Protein AF-A0A9P4VQJ8-F1 (afdb_monomer)

Secondary structure (DSSP, 8-state):
--STTS--HHHHHHHHHHHHHHHHHHHHHHHHHHHHHTT-GGGHHHHHHHHHHHHHHHHHHHHHHHHHHHHHHHHHHHHHHHHSGGGS-HHHHHHHHHHHHHHHHGGGGHHHHHHHHHHHHTTTTSS-HHHHHHHHHHHHHHHIIIIIHHHHHHHHHHHHTT-

Solvent-accessible surface area (backbone atoms only — not comparable to full-atom values): 8397 Å² total; per-residue (Å²): 137,73,90,87,77,80,75,61,68,66,60,50,48,58,48,41,32,35,52,45,36,50,52,50,47,51,48,52,50,50,50,56,52,60,58,50,56,44,61,34,80,96,39,35,73,64,27,16,70,44,42,18,64,51,45,47,59,48,46,73,67,44,51,60,59,50,55,49,49,54,52,50,28,34,50,38,18,48,45,49,45,66,69,44,67,89,79,50,48,73,66,27,26,51,24,22,47,50,12,28,53,26,44,56,46,49,63,71,47,45,83,74,40,52,65,39,52,49,35,22,41,67,36,70,66,67,70,40,27,42,58,40,48,52,53,43,51,53,52,51,53,48,44,42,62,73,9,42,45,54,12,34,53,24,25,48,53,20,49,62,62,74,112

Organism: NCBI:txid1346257

Mean predicted aligned error: 4.31 Å

Structure (mmCIF, N/CA/C/O backbone):
data_AF-A0A9P4VQJ8-F1
#
_entry.id   AF-A0A9P4VQJ8-F1
#
loop_
_atom_site.group_PDB
_atom_site.id
_atom_site.type_symbol
_atom_site.label_atom_id
_atom_site.label_alt_id
_atom_site.label_comp_id
_atom_site.label_asym_id
_atom_site.label_entity_id
_atom_site.label_seq_id
_atom_site.pdbx_PDB_ins_code
_atom_site.Cartn_x
_atom_site.Cartn_y
_atom_site.Cartn_z
_atom_site.occupancy
_atom_site.B_iso_or_equiv
_atom_site.auth_seq_id
_atom_site.auth_comp_id
_atom_site.auth_asym_id
_atom_site.auth_atom_id
_atom_site.pdbx_PDB_model_num
ATOM 1 N N . MET A 1 1 ? 40.205 6.381 -5.899 1.00 41.28 1 MET A N 1
ATOM 2 C CA . MET A 1 1 ? 39.457 5.147 -6.230 1.00 41.28 1 MET A CA 1
ATOM 3 C C . MET A 1 1 ? 38.005 5.414 -5.867 1.00 41.28 1 MET A C 1
ATOM 5 O O . MET A 1 1 ? 37.688 5.513 -4.694 1.00 41.28 1 MET A O 1
ATOM 9 N N . ALA A 1 2 ? 37.208 5.785 -6.870 1.00 46.06 2 ALA A N 1
ATOM 10 C CA . ALA A 1 2 ? 35.983 6.567 -6.705 1.00 46.06 2 ALA A CA 1
ATOM 11 C C . ALA A 1 2 ? 34.771 5.716 -6.298 1.00 46.06 2 ALA A C 1
ATOM 13 O O . ALA A 1 2 ? 34.643 4.573 -6.733 1.00 46.06 2 ALA A O 1
ATOM 14 N N . LEU A 1 3 ? 33.851 6.334 -5.554 1.00 50.56 3 LEU A N 1
ATOM 15 C CA . LEU A 1 3 ? 32.533 5.853 -5.105 1.00 50.56 3 LEU A CA 1
ATOM 16 C C . LEU A 1 3 ? 31.582 5.418 -6.254 1.00 50.56 3 LEU A C 1
ATOM 18 O O . LEU A 1 3 ? 30.431 5.076 -6.023 1.00 50.56 3 LEU A O 1
ATOM 22 N N . ASN A 1 4 ? 32.066 5.373 -7.496 1.00 50.53 4 ASN A N 1
ATOM 23 C CA . ASN A 1 4 ? 31.309 5.084 -8.717 1.00 50.53 4 ASN A CA 1
ATOM 24 C C . ASN A 1 4 ? 31.170 3.573 -8.998 1.00 50.53 4 ASN A C 1
ATOM 26 O O . ASN A 1 4 ? 30.938 3.179 -10.137 1.00 50.53 4 ASN A O 1
ATOM 30 N N . ARG A 1 5 ? 31.385 2.709 -7.997 1.00 58.22 5 ARG A N 1
ATOM 31 C CA . ARG A 1 5 ? 31.377 1.241 -8.158 1.00 58.22 5 ARG A CA 1
ATOM 32 C C . ARG A 1 5 ? 30.472 0.490 -7.183 1.00 58.22 5 ARG A C 1
ATOM 34 O O . ARG A 1 5 ? 30.607 -0.721 -7.074 1.00 58.22 5 ARG A O 1
ATOM 41 N N . ILE A 1 6 ? 29.579 1.173 -6.466 1.00 62.09 6 ILE A N 1
ATOM 42 C CA . ILE A 1 6 ? 28.777 0.496 -5.435 1.00 62.09 6 ILE A CA 1
ATOM 43 C C . ILE A 1 6 ? 27.356 0.166 -5.924 1.00 62.09 6 ILE A C 1
ATOM 45 O O . ILE A 1 6 ? 26.876 -0.913 -5.603 1.00 62.09 6 ILE A O 1
ATOM 49 N N . ILE A 1 7 ? 26.703 1.004 -6.745 1.00 71.50 7 ILE A N 1
ATOM 50 C CA . ILE A 1 7 ? 25.368 0.717 -7.313 1.00 71.50 7 ILE A CA 1
ATOM 51 C C . ILE A 1 7 ? 25.238 1.382 -8.695 1.00 71.50 7 ILE A C 1
ATOM 53 O O . ILE A 1 7 ? 25.470 2.584 -8.812 1.00 71.50 7 ILE A O 1
ATOM 57 N N . ASP A 1 8 ? 24.864 0.624 -9.731 1.00 85.50 8 ASP A N 1
ATOM 58 C CA . ASP A 1 8 ? 24.485 1.185 -11.036 1.00 85.50 8 ASP A CA 1
ATOM 59 C C . ASP A 1 8 ? 23.154 1.954 -10.888 1.00 85.50 8 ASP A C 1
ATOM 61 O O . ASP A 1 8 ? 22.140 1.349 -10.516 1.00 85.50 8 ASP A O 1
ATOM 65 N N . PRO A 1 9 ? 23.119 3.276 -11.153 1.00 87.12 9 PRO A N 1
ATOM 66 C CA . PRO A 1 9 ? 21.910 4.080 -10.990 1.00 87.12 9 PRO A CA 1
ATOM 67 C C . PRO A 1 9 ? 20.739 3.580 -11.844 1.00 87.12 9 PRO A C 1
ATOM 69 O O . PRO A 1 9 ? 19.588 3.720 -11.429 1.00 87.12 9 PRO A O 1
ATOM 72 N N . TRP A 1 10 ? 20.999 2.950 -12.993 1.00 88.19 10 TRP A N 1
ATOM 73 C CA . TRP A 1 10 ? 19.946 2.387 -13.838 1.00 88.19 10 TRP A CA 1
ATOM 74 C C . TRP A 1 10 ? 19.361 1.112 -13.249 1.00 88.19 10 TRP A C 1
ATOM 76 O O . TRP A 1 10 ? 18.143 0.941 -13.253 1.00 88.19 10 TRP A O 1
ATOM 86 N N . GLN A 1 11 ? 20.200 0.241 -12.686 1.00 89.12 11 GLN A N 1
ATOM 87 C CA . GLN A 1 11 ? 19.723 -0.919 -11.933 1.00 89.12 11 GLN A CA 1
ATOM 88 C C . GLN A 1 11 ? 18.888 -0.482 -10.732 1.00 89.12 11 GLN A C 1
ATOM 90 O O . GLN A 1 11 ? 17.807 -1.030 -10.517 1.00 89.12 11 GLN A O 1
ATOM 95 N N . LEU A 1 12 ? 19.339 0.541 -9.996 1.00 91.38 12 LEU A N 1
ATOM 96 C CA . LEU A 1 12 ? 18.592 1.076 -8.862 1.00 91.38 12 LEU A CA 1
ATOM 97 C C . LEU A 1 12 ? 17.234 1.628 -9.299 1.00 91.38 12 LEU A C 1
ATOM 99 O O . LEU A 1 12 ? 16.217 1.282 -8.697 1.00 91.38 12 LEU A O 1
ATOM 103 N N . LEU A 1 13 ? 17.196 2.433 -10.364 1.00 93.38 13 LEU A N 1
ATOM 104 C CA . LEU A 1 13 ? 15.952 2.950 -10.930 1.00 93.38 13 LEU A CA 1
ATOM 105 C C . LEU A 1 13 ? 14.991 1.806 -11.274 1.00 93.38 13 LEU A C 1
ATOM 107 O O . LEU A 1 13 ? 13.829 1.856 -10.876 1.00 93.38 13 LEU A O 1
ATOM 111 N N . ARG A 1 14 ? 15.476 0.758 -11.948 1.00 93.56 14 ARG A N 1
ATOM 112 C CA . ARG A 1 14 ? 14.682 -0.405 -12.382 1.00 93.56 14 ARG A CA 1
ATOM 113 C C . ARG A 1 14 ? 14.063 -1.172 -11.219 1.00 93.56 14 ARG A C 1
ATOM 115 O O . ARG A 1 14 ? 12.871 -1.452 -11.232 1.00 93.56 14 ARG A O 1
ATOM 122 N N . ILE A 1 15 ? 14.824 -1.466 -10.169 1.00 95.50 15 ILE A N 1
ATOM 123 C CA . ILE A 1 15 ? 14.287 -2.242 -9.038 1.00 95.50 15 ILE A CA 1
ATOM 124 C C . ILE A 1 15 ? 13.453 -1.401 -8.062 1.00 95.50 15 ILE A C 1
ATOM 126 O O . ILE A 1 15 ? 12.677 -1.957 -7.286 1.00 95.50 15 ILE A O 1
ATOM 130 N N . SER A 1 16 ? 13.585 -0.070 -8.076 1.00 96.81 16 SER A N 1
ATOM 131 C CA . SER A 1 16 ? 12.962 0.796 -7.066 1.00 96.81 16 SER A CA 1
ATOM 132 C C . SER A 1 16 ? 11.430 0.684 -6.977 1.00 96.81 16 SER A C 1
ATOM 134 O O . SER A 1 16 ? 10.933 0.586 -5.854 1.00 96.81 16 SER A O 1
ATOM 136 N N . PRO A 1 17 ? 10.650 0.636 -8.080 1.00 98.00 17 PRO A N 1
ATOM 137 C CA . PRO A 1 17 ? 9.201 0.418 -7.995 1.00 98.00 17 PRO A CA 1
ATOM 138 C C . PRO A 1 17 ? 8.829 -0.913 -7.327 1.00 98.00 17 PRO A C 1
ATOM 140 O O . PRO A 1 17 ? 7.882 -0.983 -6.541 1.00 98.00 17 PRO A O 1
ATOM 143 N N . LEU A 1 18 ? 9.606 -1.973 -7.577 1.00 98.50 18 LEU A N 1
ATOM 144 C CA . LEU A 1 18 ? 9.407 -3.262 -6.918 1.00 98.50 18 LEU A CA 1
ATOM 145 C C . LEU A 1 18 ? 9.719 -3.173 -5.417 1.00 98.50 18 LEU A C 1
ATOM 147 O O . LEU A 1 18 ? 8.934 -3.661 -4.606 1.00 98.50 18 LEU A O 1
ATOM 151 N N . LEU A 1 19 ? 10.816 -2.518 -5.028 1.00 98.25 19 LEU A N 1
ATOM 152 C CA . LEU A 1 19 ? 11.174 -2.338 -3.615 1.00 98.25 19 LEU A CA 1
ATOM 153 C C . LEU A 1 19 ? 10.115 -1.529 -2.857 1.00 98.25 19 LEU A C 1
ATOM 155 O O . LEU A 1 19 ? 9.665 -1.950 -1.791 1.00 98.25 19 LEU A O 1
ATOM 159 N N . LEU A 1 20 ? 9.681 -0.401 -3.423 1.00 98.38 20 LEU A N 1
ATOM 160 C CA . LEU A 1 20 ? 8.670 0.458 -2.807 1.00 98.38 20 LEU A CA 1
ATOM 161 C C . LEU A 1 20 ? 7.313 -0.244 -2.722 1.00 98.38 20 LEU A C 1
ATOM 163 O O . LEU A 1 20 ? 6.711 -0.245 -1.654 1.00 98.38 20 LEU A O 1
ATOM 167 N N . SER A 1 21 ? 6.855 -0.907 -3.789 1.00 98.44 21 SER A N 1
ATOM 168 C CA . SER A 1 21 ? 5.594 -1.663 -3.740 1.00 98.44 21 SER A CA 1
ATOM 169 C C . SER A 1 21 ? 5.654 -2.858 -2.784 1.00 98.44 21 SER A C 1
ATOM 171 O O . SER A 1 21 ? 4.666 -3.135 -2.108 1.00 98.44 21 SER A O 1
ATOM 173 N N . THR A 1 22 ? 6.809 -3.522 -2.655 1.00 98.62 22 THR A N 1
ATOM 174 C CA . THR A 1 22 ? 7.026 -4.583 -1.656 1.00 98.62 22 THR A CA 1
ATOM 175 C C . THR A 1 22 ? 6.911 -4.024 -0.239 1.00 98.62 22 THR A C 1
ATOM 177 O O . THR A 1 22 ? 6.246 -4.621 0.609 1.00 98.62 22 THR A O 1
ATOM 180 N N . ALA A 1 23 ? 7.508 -2.858 0.025 1.00 97.88 23 ALA A N 1
ATOM 181 C CA . ALA A 1 23 ? 7.364 -2.176 1.307 1.00 97.88 23 ALA A CA 1
ATOM 182 C C . ALA A 1 23 ? 5.900 -1.786 1.574 1.00 97.88 23 ALA A C 1
ATOM 184 O O . ALA A 1 23 ? 5.384 -2.071 2.654 1.00 97.88 23 ALA A O 1
ATOM 185 N N . SER A 1 24 ? 5.204 -1.220 0.582 1.00 97.06 24 SER A N 1
ATOM 186 C CA . SER A 1 24 ? 3.794 -0.826 0.687 1.00 97.06 24 SER A CA 1
ATOM 187 C C . SER A 1 24 ? 2.862 -2.004 0.967 1.00 97.06 24 SER A C 1
ATOM 189 O O . SER A 1 24 ? 2.043 -1.915 1.878 1.00 97.06 24 SER A O 1
ATOM 191 N N . ILE A 1 25 ? 2.981 -3.120 0.236 1.00 97.25 25 ILE A N 1
ATOM 192 C CA . ILE A 1 25 ? 2.108 -4.285 0.450 1.00 97.25 25 ILE A CA 1
ATOM 193 C C . ILE A 1 25 ? 2.417 -4.992 1.775 1.00 97.25 25 ILE A C 1
ATOM 195 O O . ILE A 1 25 ? 1.498 -5.432 2.466 1.00 97.25 25 ILE A O 1
ATOM 199 N N . THR A 1 26 ? 3.690 -5.039 2.180 1.00 98.25 26 THR A N 1
ATOM 200 C CA . THR A 1 26 ? 4.085 -5.559 3.498 1.00 98.25 26 THR A CA 1
ATOM 201 C C . THR A 1 26 ? 3.482 -4.703 4.606 1.00 98.25 26 THR A C 1
ATOM 203 O O . THR A 1 26 ? 2.874 -5.233 5.535 1.00 98.25 26 THR A O 1
ATOM 206 N N . TYR A 1 27 ? 3.583 -3.377 4.482 1.00 96.88 27 TYR A N 1
ATOM 207 C CA . TYR A 1 27 ? 2.981 -2.442 5.426 1.00 96.88 27 TYR A CA 1
ATOM 208 C C . TYR A 1 27 ? 1.457 -2.596 5.485 1.00 96.88 27 TYR A C 1
ATOM 210 O O . TYR A 1 27 ? 0.911 -2.727 6.576 1.00 96.88 27 TYR A O 1
ATOM 218 N N . ALA A 1 28 ? 0.777 -2.710 4.339 1.00 97.12 28 ALA A N 1
ATOM 219 C CA . ALA A 1 28 ? -0.666 -2.949 4.287 1.00 97.12 28 ALA A CA 1
ATOM 220 C C . ALA A 1 28 ? -1.071 -4.274 4.963 1.00 97.12 28 ALA A C 1
ATOM 222 O O . ALA A 1 28 ? -2.114 -4.346 5.624 1.00 97.12 28 ALA A O 1
ATOM 223 N N . GLY A 1 29 ? -0.243 -5.316 4.838 1.00 98.12 29 GLY A N 1
ATOM 224 C CA . GLY A 1 29 ? -0.401 -6.579 5.560 1.00 98.12 29 GLY A CA 1
ATOM 225 C C . GLY A 1 29 ? -0.258 -6.406 7.074 1.00 98.12 29 GLY A C 1
ATOM 226 O O . GLY A 1 29 ? -1.112 -6.875 7.829 1.00 98.12 29 GLY A O 1
ATOM 227 N N . CYS A 1 30 ? 0.766 -5.672 7.515 1.00 97.81 30 CYS A N 1
ATOM 228 C CA . CYS A 1 30 ? 0.964 -5.314 8.919 1.00 97.81 30 CYS A CA 1
ATOM 229 C C . CYS A 1 30 ? -0.217 -4.510 9.474 1.00 97.81 30 CYS A C 1
ATOM 231 O O . CYS A 1 30 ? -0.740 -4.865 10.525 1.00 97.81 30 CYS A O 1
ATOM 233 N N . GLU A 1 31 ? -0.692 -3.484 8.766 1.00 96.12 31 GLU A N 1
ATOM 234 C CA . GLU A 1 31 ? -1.888 -2.720 9.141 1.00 96.12 31 GLU A CA 1
ATOM 235 C C . GLU A 1 31 ? -3.109 -3.633 9.270 1.00 96.12 31 GLU A C 1
ATOM 237 O O . GLU A 1 31 ? -3.811 -3.596 10.279 1.00 96.12 31 GLU A O 1
ATOM 242 N N . SER A 1 32 ? -3.330 -4.517 8.290 1.00 97.62 32 SER A N 1
ATOM 243 C CA . SER A 1 32 ? -4.438 -5.474 8.329 1.00 97.62 32 SER A CA 1
ATOM 244 C C . SER A 1 32 ? -4.367 -6.363 9.573 1.00 97.62 32 SER A C 1
ATOM 246 O O . SER A 1 32 ? -5.386 -6.597 10.227 1.00 97.62 32 SER A O 1
ATOM 248 N N . HIS A 1 33 ? -3.171 -6.836 9.931 1.00 97.25 33 HIS A N 1
ATOM 249 C CA . HIS A 1 33 ? -2.947 -7.638 11.130 1.00 97.25 33 HIS A CA 1
ATOM 250 C C . HIS A 1 33 ? -3.168 -6.827 12.414 1.00 97.25 33 HIS A C 1
ATOM 252 O O . HIS A 1 33 ? -4.038 -7.183 13.209 1.00 97.25 33 HIS A O 1
ATOM 258 N N . PHE A 1 34 ? -2.445 -5.719 12.599 1.00 95.38 34 PHE A N 1
ATOM 259 C CA . PHE A 1 34 ? -2.512 -4.897 13.810 1.00 95.38 34 PHE A CA 1
ATOM 260 C C . PHE A 1 34 ? -3.922 -4.366 14.065 1.00 95.38 34 PHE A C 1
ATOM 262 O O . PHE A 1 34 ? -4.414 -4.439 15.190 1.00 95.38 34 PHE A O 1
ATOM 269 N N . PHE A 1 35 ? -4.625 -3.914 13.026 1.00 96.44 35 PHE A N 1
ATOM 270 C CA . PHE A 1 35 ? -5.988 -3.411 13.177 1.00 96.44 35 PHE A CA 1
ATOM 271 C C . PHE A 1 35 ? -7.021 -4.492 13.453 1.00 96.44 35 PHE A C 1
ATOM 273 O O . PHE A 1 35 ? -8.015 -4.222 14.126 1.00 96.44 35 PHE A O 1
ATOM 280 N N . SER A 1 36 ? -6.763 -5.735 13.046 1.00 97.25 36 SER A N 1
ATOM 281 C CA . SER A 1 36 ? -7.610 -6.864 13.446 1.00 97.25 36 SER A CA 1
ATOM 282 C C . SER A 1 36 ? -7.568 -7.120 14.951 1.00 97.25 36 SER A C 1
ATOM 284 O O . SER A 1 36 ? -8.565 -7.574 15.511 1.00 97.25 36 SER A O 1
ATOM 286 N N . VAL A 1 37 ? -6.448 -6.823 15.621 1.00 96.81 37 VAL A N 1
ATOM 287 C CA . VAL A 1 37 ? -6.295 -7.054 17.067 1.00 96.81 37 VAL A CA 1
ATOM 288 C C . VAL A 1 37 ? -7.249 -6.171 17.875 1.00 96.81 37 VAL A C 1
ATOM 290 O O . VAL A 1 37 ? -7.845 -6.653 18.837 1.00 96.81 37 VAL A O 1
ATOM 293 N N . PHE A 1 38 ? -7.496 -4.929 17.443 1.00 96.12 38 PHE A N 1
ATOM 294 C CA . PHE A 1 38 ? -8.494 -4.047 18.072 1.00 96.12 38 PHE A CA 1
ATOM 295 C C . PHE A 1 38 ? -9.930 -4.592 17.986 1.00 96.12 38 PHE A C 1
ATOM 297 O O . PHE A 1 38 ? -10.801 -4.174 18.746 1.00 96.12 38 PHE A O 1
ATOM 304 N N . LEU A 1 39 ? -10.201 -5.534 17.077 1.00 97.06 39 LEU A N 1
ATOM 305 C CA . LEU A 1 39 ? -11.526 -6.135 16.900 1.00 97.06 39 LEU A CA 1
ATOM 306 C C . LEU A 1 39 ? -11.744 -7.381 17.772 1.00 97.06 39 LEU A C 1
ATOM 308 O O . LEU A 1 39 ? -12.862 -7.909 17.815 1.00 97.06 39 LEU A O 1
ATOM 312 N N . ALA A 1 40 ? -10.702 -7.854 18.465 1.00 97.00 40 ALA A N 1
ATOM 313 C CA . ALA A 1 40 ? -10.767 -9.040 19.307 1.00 97.00 40 ALA A CA 1
ATOM 314 C C . ALA A 1 40 ? -11.806 -8.861 20.434 1.00 97.00 40 ALA A C 1
ATOM 316 O O . ALA A 1 40 ? -11.758 -7.857 21.154 1.00 97.00 40 ALA A O 1
ATOM 317 N N . PRO A 1 41 ? -12.713 -9.836 20.661 1.00 96.38 41 PRO A N 1
ATOM 318 C CA . PRO A 1 41 ? -13.737 -9.730 21.702 1.00 96.38 41 PRO A CA 1
ATOM 319 C C . PRO A 1 41 ? -13.163 -9.426 23.091 1.00 96.38 41 PRO A C 1
ATOM 321 O O . PRO A 1 41 ? -13.720 -8.611 23.819 1.00 96.38 41 PRO A O 1
ATOM 324 N N . ALA A 1 42 ? -12.001 -10.005 23.414 1.00 96.38 42 ALA A N 1
ATOM 325 C CA . ALA A 1 42 ? -11.309 -9.824 24.690 1.00 96.38 42 ALA A CA 1
ATOM 326 C C . ALA A 1 42 ? -10.867 -8.375 24.980 1.00 96.38 42 ALA A C 1
ATOM 328 O O . ALA A 1 42 ? -10.565 -8.039 26.126 1.00 96.38 42 ALA A O 1
ATOM 329 N N . HIS A 1 43 ? -10.790 -7.515 23.963 1.00 94.19 43 HIS A N 1
ATOM 330 C CA . HIS A 1 43 ? -10.310 -6.138 24.099 1.00 94.19 43 HIS A CA 1
ATOM 331 C C . HIS A 1 43 ? -11.299 -5.108 23.563 1.00 94.19 43 HIS A C 1
ATOM 333 O O . HIS A 1 43 ? -10.958 -3.929 23.531 1.00 94.19 43 HIS A O 1
ATOM 339 N N . ARG A 1 44 ? -12.505 -5.513 23.147 1.00 94.31 44 ARG A N 1
ATOM 340 C CA . ARG A 1 44 ? -13.435 -4.649 22.407 1.00 94.31 44 ARG A CA 1
ATOM 341 C C . ARG A 1 44 ? -13.768 -3.357 23.149 1.00 94.31 44 ARG A C 1
ATOM 343 O O . ARG A 1 44 ? -13.659 -2.290 22.563 1.00 94.31 44 ARG A O 1
ATOM 350 N N . GLU A 1 45 ? -14.102 -3.441 24.434 1.00 96.00 45 GLU A N 1
ATOM 351 C CA . GLU A 1 45 ? -14.424 -2.264 25.252 1.00 96.00 45 GLU A CA 1
ATOM 352 C C . GLU A 1 45 ? -13.231 -1.300 25.371 1.00 96.00 45 GLU A C 1
ATOM 354 O O . GLU A 1 45 ? -13.355 -0.114 25.077 1.00 96.00 45 GLU A O 1
ATOM 359 N N . LYS A 1 46 ? -12.041 -1.825 25.696 1.00 97.56 46 LYS A N 1
ATOM 360 C CA . LYS A 1 46 ? -10.798 -1.036 25.764 1.00 97.56 46 LYS A CA 1
ATOM 361 C C . LYS A 1 46 ? -10.397 -0.460 24.405 1.00 97.56 46 LYS A C 1
ATOM 363 O O . LYS A 1 46 ? -9.820 0.615 24.327 1.00 97.56 46 LYS A O 1
ATOM 368 N N . SER A 1 47 ? -10.681 -1.185 23.330 1.00 97.75 47 SER A N 1
ATOM 369 C CA . SER A 1 47 ? -10.378 -0.752 21.969 1.00 97.75 47 SER A CA 1
ATOM 370 C C . SER A 1 47 ? -11.328 0.354 21.534 1.00 97.75 47 SER A C 1
ATOM 372 O O . SER A 1 47 ? -10.875 1.321 20.941 1.00 97.75 47 SER A O 1
ATOM 374 N N . ASN A 1 48 ? -12.616 0.271 21.880 1.00 98.06 48 ASN A N 1
ATOM 375 C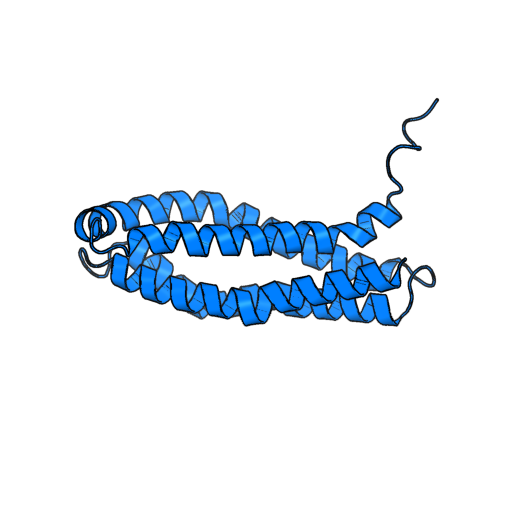 CA . ASN A 1 48 ? -13.583 1.331 21.602 1.00 98.06 48 ASN A CA 1
ATOM 376 C C . ASN A 1 48 ? -13.177 2.669 22.231 1.00 98.06 48 ASN A C 1
ATOM 378 O O . ASN A 1 48 ? -13.331 3.694 21.578 1.00 98.06 48 ASN A O 1
ATOM 382 N N . SER A 1 49 ? -12.628 2.664 23.449 1.00 96.88 49 SER A N 1
ATOM 383 C CA . SER A 1 49 ? -12.159 3.895 24.097 1.00 96.88 49 SER A CA 1
ATOM 384 C C . SER A 1 49 ? -10.806 4.387 23.572 1.00 96.88 49 SER A C 1
ATOM 386 O O . SER A 1 49 ? -10.579 5.592 23.495 1.00 96.88 49 SER A O 1
ATOM 388 N N . LEU A 1 50 ? -9.900 3.479 23.196 1.00 97.50 50 LEU A N 1
ATOM 389 C CA . LEU A 1 50 ? -8.553 3.830 22.735 1.00 97.50 50 LEU A CA 1
ATOM 390 C C . LEU A 1 50 ? -8.504 4.264 21.261 1.00 97.50 50 LEU A C 1
ATOM 392 O O . LEU A 1 50 ? -7.752 5.178 20.916 1.00 97.50 50 LEU A O 1
ATOM 396 N N . LEU A 1 51 ? -9.276 3.603 20.394 1.00 97.19 51 LEU A N 1
ATOM 397 C CA . LEU A 1 51 ? -9.206 3.745 18.936 1.00 97.19 51 LEU A CA 1
ATOM 398 C C . LEU A 1 51 ? -9.294 5.188 18.423 1.00 97.19 51 LEU A C 1
ATOM 400 O O . LEU A 1 51 ? -8.503 5.489 17.532 1.00 97.19 51 LEU A O 1
ATOM 404 N N . PRO A 1 52 ? -10.169 6.076 18.937 1.00 97.94 52 PRO A N 1
ATOM 405 C CA . PRO A 1 52 ? -10.275 7.441 18.421 1.00 97.94 52 PRO A CA 1
ATOM 406 C C . PRO A 1 52 ? -8.949 8.202 18.496 1.00 97.94 52 PRO A C 1
ATOM 408 O O . PRO A 1 52 ? -8.389 8.595 17.472 1.00 97.94 52 PRO A O 1
ATOM 411 N N . SER A 1 53 ? -8.386 8.298 19.704 1.00 97.75 53 SER A N 1
ATOM 412 C CA . SER A 1 53 ? -7.109 8.983 19.941 1.00 97.75 53 SER A CA 1
ATOM 413 C C . SER A 1 53 ? -5.932 8.280 19.262 1.00 97.75 53 SER A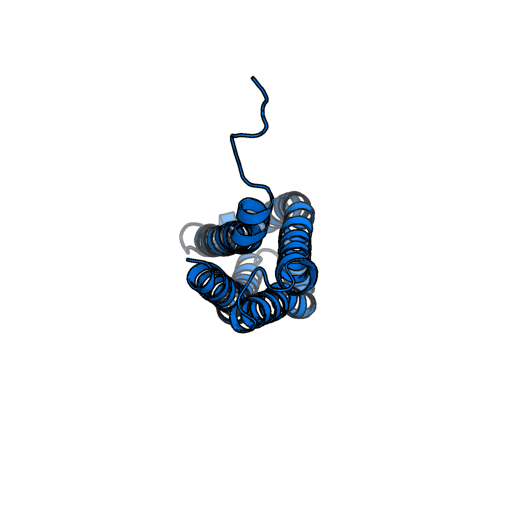 C 1
ATOM 415 O O . SER A 1 53 ? -5.051 8.929 18.696 1.00 97.75 53 SER A O 1
ATOM 417 N N . TRP A 1 54 ? -5.921 6.943 19.275 1.00 96.81 54 TRP A N 1
ATOM 418 C CA . TRP A 1 54 ? -4.873 6.164 18.626 1.00 96.81 54 TRP A CA 1
ATOM 419 C C . TRP A 1 54 ? -4.872 6.399 17.111 1.00 96.81 54 TRP A C 1
ATOM 421 O O . TRP A 1 54 ? -3.815 6.641 16.525 1.00 96.81 54 TRP A O 1
ATOM 431 N N . MET A 1 55 ? -6.052 6.361 16.483 1.00 96.12 55 MET A N 1
ATOM 432 C CA . MET A 1 55 ? -6.210 6.545 15.042 1.00 96.12 55 MET A CA 1
ATOM 433 C C . MET A 1 55 ? -5.852 7.966 14.630 1.00 96.12 55 MET A C 1
ATOM 435 O O . MET A 1 55 ? -5.145 8.131 13.644 1.00 96.12 55 MET A O 1
ATOM 439 N N . GLU A 1 56 ? -6.268 8.975 15.393 1.00 96.94 56 GLU A N 1
ATOM 440 C CA . GLU A 1 56 ? -5.929 10.371 15.113 1.00 96.94 56 GLU A CA 1
ATOM 441 C C . GLU A 1 56 ? -4.410 10.582 15.089 1.00 96.94 56 GLU A C 1
ATOM 443 O O . GLU A 1 56 ? -3.852 11.062 14.099 1.00 96.94 56 GLU A O 1
ATOM 448 N N . VAL A 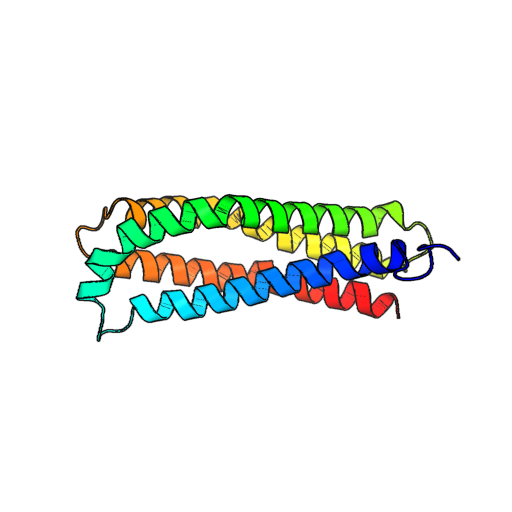1 57 ? -3.709 10.134 16.135 1.00 97.44 57 VAL A N 1
ATOM 449 C CA . VAL A 1 57 ? -2.245 10.247 16.213 1.00 97.44 57 VAL A CA 1
ATOM 450 C C . VAL A 1 57 ? -1.560 9.446 15.106 1.00 97.44 57 VAL A C 1
ATOM 452 O O . VAL A 1 57 ? -0.588 9.919 14.512 1.00 97.44 57 VAL A O 1
ATOM 455 N N . SER A 1 58 ? -2.034 8.231 14.830 1.00 94.56 58 SER A N 1
ATOM 456 C CA . SER A 1 58 ?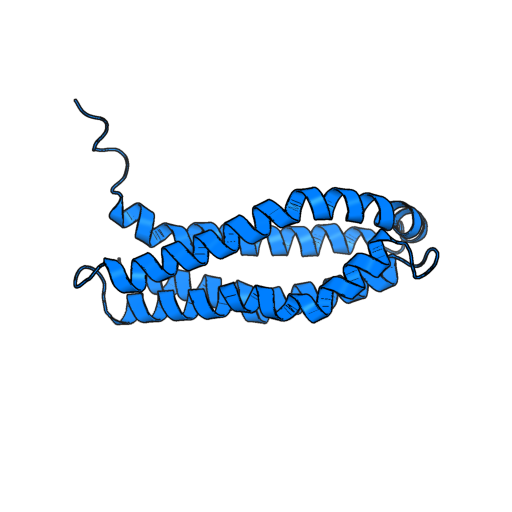 -1.435 7.361 13.818 1.00 94.56 58 SER A CA 1
ATOM 457 C C . SER A 1 58 ? -1.627 7.914 12.404 1.00 94.56 58 SER A C 1
ATOM 459 O O . SER A 1 58 ? -0.657 8.033 11.655 1.00 94.56 58 SER A O 1
ATOM 461 N N . PHE A 1 59 ? -2.844 8.347 12.062 1.00 94.38 59 PHE A N 1
ATOM 462 C CA . PHE A 1 59 ? -3.195 8.876 10.745 1.00 94.38 59 PHE A CA 1
ATOM 463 C C . PHE A 1 59 ? -2.278 10.030 10.335 1.00 94.38 59 PHE A C 1
ATOM 465 O O . PHE A 1 59 ? -1.648 9.968 9.278 1.00 94.38 59 PHE A O 1
ATOM 472 N N . TYR A 1 60 ? -2.116 11.042 11.193 1.00 94.94 60 TYR A N 1
ATOM 473 C CA . TYR A 1 60 ? -1.277 12.201 10.871 1.00 94.94 60 TYR A CA 1
ATOM 474 C C . TYR A 1 60 ? 0.218 11.875 10.782 1.00 94.94 60 TYR A C 1
ATOM 476 O O . TYR A 1 60 ? 0.958 12.583 10.101 1.00 94.94 60 TYR A O 1
ATOM 484 N N . ARG A 1 61 ? 0.677 10.793 11.419 1.00 95.56 61 ARG A N 1
ATOM 485 C CA . ARG A 1 61 ? 2.067 10.323 11.297 1.00 95.56 61 ARG A CA 1
ATOM 486 C C . ARG A 1 61 ? 2.309 9.525 10.019 1.00 95.56 61 ARG A C 1
ATOM 488 O O . ARG A 1 61 ? 3.415 9.562 9.488 1.00 95.56 61 ARG A O 1
ATOM 495 N N . VAL A 1 62 ? 1.300 8.804 9.537 1.00 93.88 62 VAL A N 1
ATOM 496 C CA . VAL A 1 62 ? 1.437 7.856 8.420 1.00 93.88 62 VAL A CA 1
ATOM 497 C C . VAL A 1 62 ? 1.058 8.475 7.077 1.00 93.88 62 VAL A C 1
ATOM 499 O O . VAL A 1 62 ? 1.657 8.121 6.063 1.00 93.88 62 VAL A O 1
ATOM 502 N N . ILE A 1 63 ? 0.115 9.421 7.038 1.00 94.88 63 ILE A N 1
ATOM 503 C CA . ILE A 1 63 ? -0.465 9.905 5.776 1.00 94.88 63 ILE A CA 1
ATOM 504 C C . ILE A 1 63 ? 0.566 10.547 4.835 1.00 94.88 63 ILE A C 1
ATOM 506 O O . ILE A 1 63 ? 0.562 10.268 3.638 1.00 94.88 63 ILE A O 1
ATOM 510 N N . GLY A 1 64 ? 1.488 11.356 5.368 1.00 96.62 64 GLY A N 1
ATOM 511 C CA . GLY A 1 64 ? 2.553 11.992 4.588 1.00 96.62 64 GLY A CA 1
ATOM 512 C C . GLY A 1 64 ? 3.505 10.969 3.956 1.00 96.62 64 GLY A C 1
ATOM 513 O O . GLY A 1 64 ? 3.623 10.941 2.729 1.00 96.62 64 GLY A O 1
ATOM 514 N N . PRO A 1 65 ? 4.145 10.094 4.760 1.00 96.00 65 PRO A N 1
ATOM 515 C CA . PRO A 1 65 ? 4.956 8.993 4.248 1.00 96.00 65 PRO A CA 1
ATOM 516 C C . PRO A 1 65 ? 4.218 8.108 3.240 1.00 96.00 65 PRO A C 1
ATOM 518 O O . PRO A 1 65 ? 4.784 7.794 2.199 1.00 96.00 65 PRO A O 1
ATOM 521 N N . LEU A 1 66 ? 2.949 7.770 3.491 1.00 95.38 66 LEU A N 1
ATOM 522 C CA . LEU A 1 66 ? 2.131 6.970 2.577 1.00 95.38 66 LEU A CA 1
ATOM 523 C C . LEU A 1 66 ? 1.998 7.651 1.211 1.00 95.38 66 LEU A C 1
ATOM 525 O O . LEU A 1 66 ? 2.353 7.055 0.194 1.00 95.38 66 LEU A O 1
ATOM 529 N N . ILE A 1 67 ? 1.550 8.910 1.171 1.00 96.31 67 ILE A N 1
ATOM 530 C CA . ILE A 1 67 ? 1.414 9.663 -0.086 1.00 96.31 67 ILE A CA 1
ATOM 531 C C . ILE A 1 67 ? 2.766 9.756 -0.800 1.00 96.31 67 ILE A C 1
ATOM 533 O O . ILE A 1 67 ? 2.841 9.533 -2.011 1.00 96.31 67 ILE A O 1
ATOM 537 N N . GLY A 1 68 ? 3.837 10.031 -0.049 1.00 97.38 68 GLY A N 1
ATOM 538 C CA . GLY A 1 68 ? 5.201 10.093 -0.566 1.00 97.38 68 GLY A CA 1
ATOM 539 C C . GLY A 1 68 ? 5.639 8.786 -1.224 1.00 97.38 68 GLY A C 1
ATOM 540 O O . GLY A 1 68 ? 6.099 8.806 -2.363 1.00 97.38 68 GLY A O 1
ATOM 541 N N . THR A 1 69 ? 5.445 7.644 -0.561 1.00 97.31 69 THR A N 1
ATOM 542 C CA . THR A 1 69 ? 5.830 6.324 -1.078 1.00 97.31 69 THR A CA 1
ATOM 543 C C . THR A 1 69 ? 5.091 5.973 -2.366 1.00 97.31 69 THR A C 1
ATOM 545 O O . THR A 1 69 ? 5.737 5.584 -3.339 1.00 97.31 69 THR A O 1
ATOM 548 N N . TYR A 1 70 ? 3.765 6.139 -2.417 1.00 97.56 70 TYR A N 1
ATOM 549 C CA . TYR A 1 70 ? 2.991 5.820 -3.625 1.00 97.56 70 TYR A CA 1
ATOM 550 C C . TYR A 1 70 ? 3.319 6.769 -4.785 1.00 97.56 70 TYR A C 1
ATOM 552 O O . TYR A 1 70 ? 3.489 6.314 -5.917 1.00 97.56 70 TYR A O 1
ATOM 560 N N . THR A 1 71 ? 3.474 8.068 -4.511 1.00 97.56 71 THR A N 1
ATOM 561 C CA . THR A 1 71 ? 3.829 9.063 -5.538 1.00 97.56 71 THR A CA 1
ATOM 562 C C . THR A 1 71 ? 5.233 8.815 -6.083 1.00 97.56 71 THR A C 1
ATOM 564 O O . THR A 1 71 ? 5.435 8.822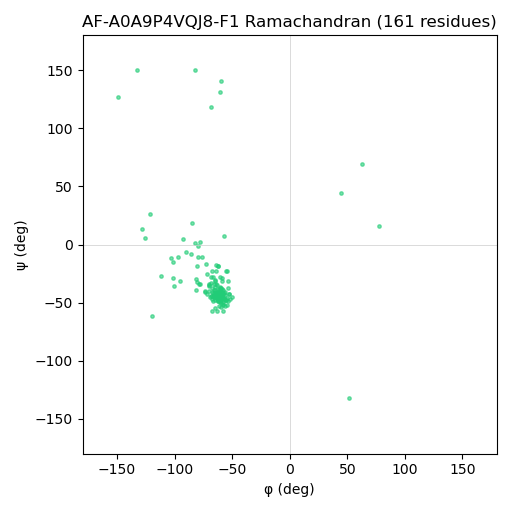 -7.297 1.00 97.56 71 THR A O 1
ATOM 567 N N . LEU A 1 72 ? 6.201 8.530 -5.206 1.00 98.38 72 LEU A N 1
ATOM 568 C CA . LEU A 1 72 ? 7.567 8.197 -5.603 1.00 98.38 72 LEU A CA 1
ATOM 569 C C . LEU A 1 72 ? 7.608 6.898 -6.415 1.00 98.38 72 LEU A C 1
ATOM 571 O O . LEU A 1 72 ? 8.249 6.855 -7.462 1.00 98.38 72 LEU A O 1
ATOM 575 N N . CYS A 1 73 ? 6.888 5.859 -5.983 1.00 98.38 73 CYS A N 1
ATOM 576 C CA . CYS A 1 73 ? 6.793 4.599 -6.718 1.00 98.38 73 CYS A CA 1
ATOM 577 C C . CYS A 1 73 ? 6.220 4.811 -8.126 1.00 98.38 73 CYS A C 1
ATOM 579 O O . CYS A 1 73 ? 6.782 4.301 -9.094 1.00 98.38 73 CYS A O 1
ATOM 581 N N . ALA A 1 74 ? 5.141 5.592 -8.252 1.00 98.19 74 ALA A N 1
ATOM 582 C CA . ALA A 1 74 ? 4.542 5.928 -9.540 1.00 98.19 74 ALA A CA 1
ATOM 583 C C . ALA A 1 74 ? 5.508 6.726 -10.431 1.00 98.19 74 ALA A C 1
ATOM 585 O O . ALA A 1 74 ? 5.682 6.391 -11.601 1.00 98.19 74 ALA A O 1
ATOM 586 N N . GLY A 1 75 ? 6.197 7.726 -9.872 1.00 98.00 75 GLY A N 1
ATOM 587 C CA . GLY A 1 75 ? 7.197 8.515 -10.594 1.00 98.00 75 GLY A CA 1
ATOM 588 C C . GLY A 1 75 ? 8.358 7.667 -11.115 1.00 98.00 75 GLY A C 1
ATOM 589 O O . GLY A 1 75 ? 8.737 7.791 -12.277 1.00 98.00 75 GLY A O 1
ATOM 590 N N . LEU A 1 76 ? 8.885 6.751 -10.297 1.00 97.69 76 LEU A N 1
ATOM 591 C CA . LEU A 1 76 ? 9.969 5.846 -10.694 1.00 97.69 76 LEU A CA 1
ATOM 592 C C . LEU A 1 76 ? 9.504 4.787 -11.705 1.00 97.69 76 LEU A C 1
ATOM 594 O O . LEU A 1 76 ? 10.267 4.416 -12.595 1.00 97.69 76 LEU A O 1
ATOM 598 N N . ALA A 1 77 ? 8.258 4.318 -11.619 1.00 97.50 77 ALA A N 1
ATOM 599 C CA . ALA A 1 77 ? 7.673 3.439 -12.630 1.00 97.50 77 ALA A CA 1
ATOM 600 C C . ALA A 1 77 ? 7.513 4.162 -13.978 1.00 97.50 77 ALA A C 1
ATOM 602 O O . ALA A 1 77 ? 7.902 3.624 -15.013 1.00 97.50 77 ALA A O 1
ATOM 603 N N . GLY A 1 78 ? 7.022 5.405 -13.966 1.00 96.75 78 GLY A N 1
ATOM 604 C CA . GLY A 1 78 ? 6.959 6.256 -15.155 1.00 96.75 78 GLY A CA 1
ATOM 605 C C . GLY A 1 78 ? 8.346 6.525 -15.743 1.00 96.75 78 GLY A C 1
ATOM 606 O O . GLY A 1 78 ? 8.556 6.343 -16.939 1.00 96.75 78 GLY A O 1
ATOM 607 N N . ALA A 1 79 ? 9.325 6.865 -14.903 1.00 95.56 79 ALA A N 1
ATOM 608 C CA . ALA A 1 79 ? 10.712 7.028 -15.329 1.00 95.56 79 ALA A CA 1
ATOM 609 C C . ALA A 1 79 ? 11.256 5.751 -15.986 1.00 95.56 79 ALA A C 1
ATOM 611 O O . ALA A 1 79 ? 11.881 5.831 -17.040 1.00 95.56 79 ALA A O 1
ATOM 612 N N . ASN A 1 80 ? 10.960 4.570 -15.433 1.00 94.81 80 ASN A N 1
ATOM 613 C CA . ASN A 1 80 ? 11.357 3.320 -16.071 1.00 94.81 80 ASN A CA 1
ATOM 614 C C . ASN A 1 80 ? 10.700 3.108 -17.434 1.00 94.81 80 ASN A C 1
ATOM 616 O O . ASN A 1 80 ? 11.375 2.672 -18.362 1.00 94.81 80 ASN A O 1
ATOM 620 N N . ALA A 1 81 ? 9.415 3.428 -17.562 1.00 93.56 81 ALA A N 1
ATOM 621 C CA . ALA A 1 81 ? 8.680 3.241 -18.804 1.00 93.56 81 ALA A CA 1
ATOM 622 C C . ALA A 1 81 ? 9.141 4.178 -19.934 1.00 93.56 81 ALA A C 1
ATOM 624 O O . ALA A 1 81 ? 9.099 3.771 -21.093 1.00 93.56 81 ALA A O 1
ATOM 625 N N . TYR A 1 82 ? 9.578 5.402 -19.610 1.00 91.25 82 TYR A N 1
ATOM 626 C CA . TYR A 1 82 ? 9.849 6.445 -20.611 1.00 91.25 82 TYR A CA 1
ATOM 627 C C . TYR A 1 82 ? 11.325 6.828 -20.781 1.00 91.25 82 TYR A C 1
ATOM 629 O O . TYR A 1 82 ? 11.702 7.271 -21.862 1.00 91.25 82 TYR A O 1
ATOM 637 N N . LEU A 1 83 ? 12.173 6.681 -19.757 1.00 86.50 83 LEU A N 1
ATOM 638 C CA . LEU A 1 83 ? 13.566 7.159 -19.803 1.00 86.50 83 LEU A CA 1
ATOM 639 C C . LEU A 1 83 ? 14.584 6.076 -20.172 1.00 86.50 83 LEU A C 1
ATOM 641 O O . LEU A 1 83 ? 15.737 6.398 -20.440 1.00 86.50 83 LEU A O 1
ATOM 645 N N . ASN A 1 84 ? 14.187 4.801 -20.193 1.00 74.50 84 ASN A N 1
ATOM 646 C CA . ASN A 1 84 ? 15.112 3.710 -20.500 1.00 74.50 84 ASN A CA 1
ATOM 647 C C . ASN A 1 84 ? 15.379 3.521 -22.007 1.00 74.50 84 ASN A C 1
ATOM 649 O O . ASN A 1 84 ? 16.301 2.784 -22.339 1.00 74.50 84 ASN A O 1
ATOM 653 N N . GLY A 1 85 ? 14.631 4.160 -22.918 1.00 72.25 85 GLY A N 1
ATOM 654 C CA . GLY A 1 85 ? 14.807 3.973 -24.369 1.00 72.25 85 GLY A CA 1
ATOM 655 C C . GLY A 1 85 ? 14.807 2.489 -24.769 1.00 72.25 85 GLY A C 1
ATOM 656 O O . GLY A 1 85 ? 13.981 1.724 -24.277 1.00 72.25 85 GLY A O 1
ATOM 657 N N . ASP A 1 86 ? 15.785 2.076 -25.582 1.00 74.12 86 ASP A N 1
ATOM 658 C CA . ASP A 1 86 ? 15.991 0.673 -25.991 1.00 74.12 86 ASP A CA 1
ATOM 659 C C . ASP A 1 86 ? 16.676 -0.198 -24.913 1.00 74.12 86 ASP A C 1
ATOM 661 O O . ASP A 1 86 ? 16.952 -1.375 -25.139 1.00 74.12 86 ASP A O 1
ATOM 665 N N . MET A 1 87 ? 16.983 0.350 -23.727 1.00 80.12 87 MET A N 1
ATOM 666 C CA . MET A 1 87 ? 17.688 -0.387 -22.667 1.00 80.12 87 MET A CA 1
ATOM 667 C C . MET A 1 87 ? 16.808 -1.390 -21.911 1.00 80.12 87 MET A C 1
ATOM 669 O O . MET A 1 87 ? 17.334 -2.155 -21.100 1.00 80.12 87 MET A O 1
ATOM 673 N N . ILE A 1 88 ? 15.487 -1.363 -22.111 1.00 84.06 88 ILE A N 1
ATOM 674 C CA . ILE A 1 88 ? 14.553 -2.346 -21.552 1.00 84.06 88 ILE A CA 1
ATOM 675 C C . ILE A 1 88 ? 13.602 -2.840 -22.639 1.00 84.06 88 ILE A C 1
ATOM 677 O O . ILE A 1 88 ? 13.257 -2.104 -23.560 1.00 84.06 88 ILE A O 1
ATOM 681 N N . ALA A 1 89 ? 13.143 -4.086 -22.519 1.00 86.44 89 ALA A N 1
ATOM 682 C CA . ALA A 1 89 ? 12.155 -4.626 -23.443 1.00 86.44 89 ALA A CA 1
ATOM 683 C C . ALA A 1 89 ? 10.855 -3.788 -23.406 1.00 86.44 89 ALA A C 1
ATOM 685 O O . ALA A 1 89 ? 10.395 -3.451 -22.308 1.00 86.44 89 ALA A O 1
ATOM 686 N N . PRO A 1 90 ? 10.188 -3.529 -24.551 1.00 88.88 90 PRO A N 1
ATOM 687 C CA . PRO A 1 90 ? 8.912 -2.800 -24.590 1.00 88.88 90 PRO A CA 1
ATOM 688 C C . PRO A 1 90 ? 7.830 -3.398 -23.678 1.00 88.88 90 PRO A C 1
ATOM 690 O O . PRO A 1 90 ? 6.987 -2.693 -23.112 1.00 88.88 90 PRO A O 1
ATOM 693 N N . GLU A 1 91 ? 7.871 -4.719 -23.495 1.00 93.25 91 GLU A N 1
ATOM 694 C CA . GLU A 1 91 ? 6.990 -5.420 -22.568 1.00 93.25 91 GLU A CA 1
ATOM 695 C C . GLU A 1 91 ? 7.245 -4.992 -21.110 1.00 93.25 91 GLU A C 1
ATOM 697 O O . GLU A 1 91 ? 6.293 -4.730 -20.377 1.00 93.25 91 GLU A O 1
ATOM 702 N N . SER A 1 92 ? 8.510 -4.838 -20.697 1.00 94.56 92 SER A N 1
ATOM 703 C CA . SER A 1 92 ? 8.882 -4.376 -19.351 1.00 94.56 92 SER A CA 1
ATOM 704 C C . SER A 1 92 ? 8.335 -2.970 -19.075 1.00 94.56 92 SER A C 1
ATOM 706 O O . SER A 1 92 ? 7.682 -2.762 -18.050 1.00 94.56 92 SER A O 1
ATOM 708 N N . SER A 1 93 ? 8.467 -2.035 -20.028 1.00 94.69 93 SER A N 1
ATOM 709 C CA . SER A 1 93 ? 7.864 -0.692 -19.937 1.00 94.69 93 SER A CA 1
ATOM 710 C C . SER A 1 93 ? 6.351 -0.752 -19.728 1.00 94.69 93 SER A C 1
ATOM 712 O O . SER A 1 93 ? 5.801 -0.047 -18.881 1.00 94.69 93 SER A O 1
ATOM 714 N N . THR A 1 94 ? 5.670 -1.639 -20.459 1.00 95.75 94 THR A N 1
ATOM 715 C CA . THR A 1 94 ? 4.218 -1.833 -20.333 1.00 95.75 94 THR A CA 1
ATOM 716 C C . THR A 1 94 ? 3.839 -2.324 -18.936 1.00 95.75 94 THR A C 1
ATOM 718 O O . THR A 1 94 ? 2.859 -1.852 -18.355 1.00 95.75 94 THR A O 1
ATOM 721 N N . TRP A 1 95 ? 4.613 -3.246 -18.363 1.00 98.00 95 TRP A N 1
ATOM 722 C CA . TRP A 1 95 ? 4.383 -3.740 -17.007 1.00 98.00 95 TRP A CA 1
ATOM 723 C C . TRP A 1 95 ? 4.644 -2.673 -15.936 1.00 98.00 95 TRP A C 1
ATOM 725 O O . TRP A 1 95 ? 3.847 -2.577 -15.002 1.00 98.00 95 TRP A O 1
ATOM 735 N N . TYR A 1 96 ? 5.653 -1.806 -16.095 1.00 98.06 96 TYR A N 1
ATOM 736 C CA . TYR A 1 96 ? 5.822 -0.637 -15.218 1.00 98.06 96 TYR A CA 1
ATOM 737 C C . TYR A 1 96 ? 4.608 0.296 -15.263 1.00 98.06 96 TYR A C 1
ATOM 739 O O . TYR A 1 96 ? 4.113 0.698 -14.210 1.00 98.06 96 TYR A O 1
ATOM 747 N N . LEU A 1 97 ? 4.079 0.601 -16.454 1.00 97.81 97 LEU A N 1
ATOM 748 C CA . LEU A 1 97 ? 2.893 1.455 -16.594 1.00 97.81 97 LEU A CA 1
ATOM 749 C C . LEU A 1 97 ? 1.646 0.827 -15.965 1.00 97.81 97 LEU A C 1
ATOM 751 O O . LEU A 1 97 ? 0.901 1.509 -15.266 1.00 97.81 97 LEU A O 1
ATOM 755 N N . ARG A 1 98 ? 1.423 -0.477 -16.162 1.00 98.44 98 ARG A N 1
ATOM 756 C CA . ARG A 1 98 ? 0.312 -1.197 -15.515 1.00 98.44 98 ARG A CA 1
ATOM 757 C C . ARG A 1 98 ? 0.442 -1.170 -13.996 1.00 98.44 98 ARG A C 1
ATOM 759 O O . ARG A 1 98 ? -0.532 -0.863 -13.313 1.00 98.44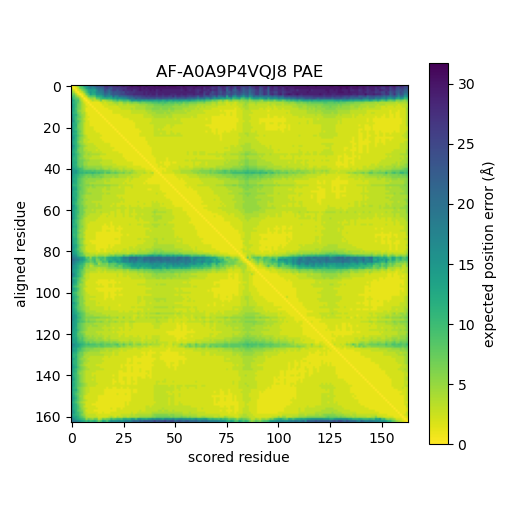 98 ARG A O 1
ATOM 766 N N . GLY A 1 99 ? 1.642 -1.435 -13.477 1.00 98.50 99 GLY A N 1
ATOM 767 C CA . GLY A 1 99 ? 1.924 -1.357 -12.046 1.00 98.50 99 GLY A CA 1
ATOM 768 C C . GLY A 1 99 ? 1.662 0.038 -11.483 1.00 98.50 99 GLY A C 1
ATOM 769 O O . GLY A 1 99 ? 1.045 0.167 -10.428 1.00 98.50 99 GLY A O 1
ATOM 770 N N . MET A 1 100 ? 2.040 1.082 -12.226 1.00 98.38 100 MET A N 1
ATOM 771 C CA . MET A 1 100 ? 1.765 2.475 -11.874 1.00 98.38 100 MET A CA 1
ATOM 772 C C . MET A 1 100 ? 0.262 2.752 -11.802 1.00 98.38 100 MET A C 1
ATOM 774 O O . MET A 1 100 ? -0.198 3.339 -10.826 1.00 98.38 100 MET A O 1
ATOM 778 N N . VAL A 1 101 ? -0.513 2.307 -12.797 1.00 98.44 101 VAL A N 1
ATOM 779 C CA . VAL A 1 101 ? -1.975 2.480 -12.822 1.00 98.44 101 VAL A CA 1
ATOM 780 C C . VAL A 1 101 ? -2.632 1.795 -11.625 1.00 98.44 101 VAL A C 1
ATOM 782 O O . VAL A 1 101 ? -3.417 2.430 -10.924 1.00 98.44 101 VAL A O 1
ATOM 785 N N . PHE A 1 102 ? -2.288 0.536 -11.341 1.00 98.44 102 PHE A N 1
ATOM 786 C CA . PHE A 1 102 ? -2.816 -0.167 -10.168 1.00 98.44 102 PHE A CA 1
ATOM 787 C C . PHE A 1 102 ? -2.392 0.499 -8.855 1.00 98.44 102 PHE A C 1
ATOM 789 O O . PHE A 1 102 ? -3.227 0.684 -7.973 1.00 98.44 102 PHE A O 1
ATOM 796 N N . GLY A 1 103 ? -1.129 0.922 -8.744 1.00 97.50 103 GLY A N 1
ATOM 797 C CA . GLY A 1 103 ? -0.603 1.593 -7.556 1.00 97.50 103 GLY A CA 1
ATOM 798 C C . GLY A 1 103 ? -1.291 2.931 -7.286 1.00 97.50 103 GLY A C 1
ATOM 799 O O . GLY A 1 103 ? -1.671 3.208 -6.154 1.00 97.50 103 GLY A O 1
ATOM 800 N N . LEU A 1 104 ? -1.534 3.742 -8.319 1.00 97.69 104 LEU A N 1
ATOM 801 C CA . LEU A 1 104 ? -2.331 4.970 -8.197 1.00 97.69 104 LEU A CA 1
ATOM 802 C C . LEU A 1 104 ? -3.812 4.673 -7.923 1.00 97.69 104 LEU A C 1
ATOM 804 O O . LEU A 1 104 ? -4.479 5.453 -7.242 1.00 97.69 104 LEU A O 1
ATOM 808 N N . GLY A 1 105 ? -4.309 3.521 -8.380 1.00 97.62 105 GLY A N 1
ATOM 809 C CA . GLY A 1 105 ? -5.632 2.995 -8.049 1.00 97.62 105 GLY A CA 1
ATOM 810 C C . GLY A 1 105 ? -5.883 2.856 -6.544 1.00 97.62 105 GLY A C 1
ATOM 811 O O . GLY A 1 105 ? -7.034 2.938 -6.120 1.00 97.62 105 GLY A O 1
ATOM 812 N N . HIS A 1 106 ? -4.834 2.763 -5.717 1.00 97.50 106 HIS A N 1
ATOM 813 C CA . HIS A 1 106 ? -4.936 2.873 -4.259 1.00 97.50 106 HIS A CA 1
ATOM 814 C C . HIS A 1 106 ? -5.731 4.115 -3.830 1.00 97.50 106 HIS A C 1
ATOM 816 O O . HIS A 1 106 ? -6.625 4.035 -2.984 1.00 97.50 106 HIS A O 1
ATOM 822 N N . PHE A 1 107 ? -5.444 5.268 -4.441 1.00 97.25 107 PHE A N 1
ATOM 823 C CA . PHE A 1 107 ? -6.066 6.542 -4.085 1.00 97.25 107 PHE A CA 1
ATOM 824 C C . PHE A 1 107 ? -7.528 6.648 -4.530 1.00 97.25 107 PHE A C 1
ATOM 826 O O . PHE A 1 107 ? -8.273 7.454 -3.974 1.00 97.25 107 PHE A O 1
ATOM 833 N N . ALA A 1 108 ? -7.992 5.790 -5.444 1.00 96.88 108 ALA A N 1
ATOM 834 C CA . ALA A 1 108 ? -9.410 5.718 -5.805 1.00 96.88 108 ALA A CA 1
ATOM 835 C C . ALA A 1 108 ? -10.298 5.270 -4.626 1.00 96.88 108 ALA A C 1
ATOM 837 O O . ALA A 1 108 ? -11.505 5.498 -4.640 1.00 96.88 108 ALA A O 1
ATOM 838 N N . PHE A 1 109 ? -9.711 4.677 -3.580 1.00 96.69 109 PHE A N 1
ATOM 839 C CA . PHE A 1 109 ? -10.420 4.271 -2.365 1.00 96.69 109 PHE A CA 1
ATOM 840 C C . PHE A 1 109 ? -10.558 5.390 -1.327 1.00 96.69 109 PHE A C 1
ATOM 842 O O . PHE A 1 109 ? -11.292 5.205 -0.355 1.00 96.69 109 PHE A O 1
ATOM 849 N N . VAL A 1 110 ? -9.914 6.551 -1.517 1.00 95.50 110 VAL A N 1
ATOM 850 C CA . VAL A 1 11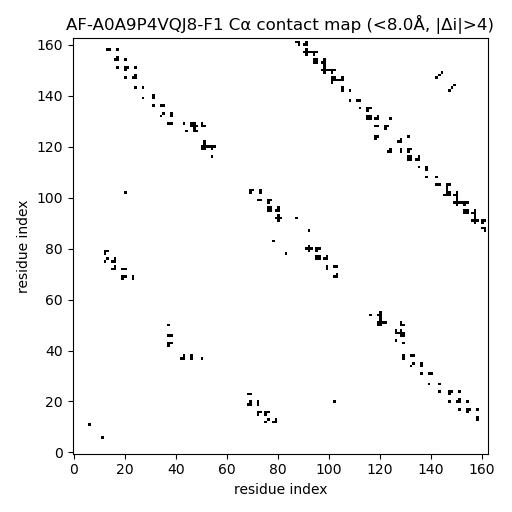0 ? -9.985 7.686 -0.576 1.00 95.50 110 VAL A CA 1
ATOM 851 C C . VAL A 1 110 ? -11.432 8.072 -0.232 1.00 95.50 1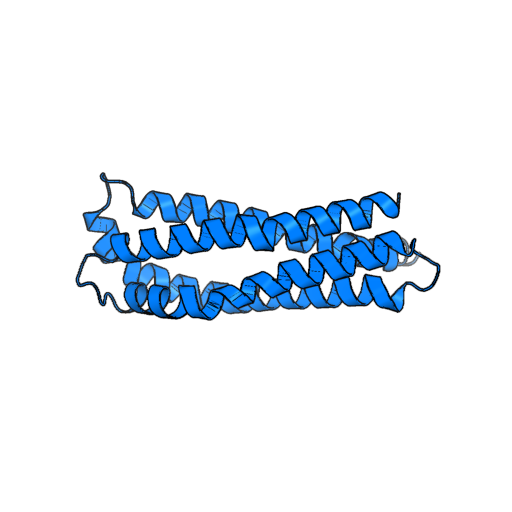10 VAL A C 1
ATOM 853 O O . VAL A 1 110 ? -11.727 8.150 0.961 1.00 95.50 110 VAL A O 1
ATOM 856 N N . PRO A 1 111 ? -12.373 8.217 -1.191 1.00 95.00 111 PRO A N 1
ATOM 857 C CA . PRO A 1 111 ? -13.764 8.551 -0.870 1.00 95.00 111 PRO A CA 1
ATOM 858 C C . PRO A 1 111 ? -14.469 7.512 0.016 1.00 95.00 111 PRO A C 1
ATOM 860 O O . PRO A 1 111 ? -15.363 7.863 0.780 1.00 95.00 111 PRO A O 1
ATOM 863 N N . LEU A 1 112 ? -14.062 6.240 -0.058 1.00 94.19 112 LEU A N 1
ATOM 864 C CA . LEU A 1 112 ? -14.651 5.148 0.723 1.00 94.19 112 LEU A CA 1
ATOM 865 C C . LEU A 1 112 ? -14.101 5.093 2.156 1.00 94.19 112 LEU A C 1
ATOM 867 O O . LEU A 1 112 ? -14.797 4.661 3.076 1.00 94.19 112 LEU A O 1
ATOM 871 N N . VAL A 1 113 ? -12.851 5.522 2.362 1.00 94.62 113 VAL A N 1
ATOM 872 C CA . VAL A 1 113 ? -12.177 5.422 3.667 1.00 94.62 113 VAL A CA 1
ATOM 873 C C . VAL A 1 113 ? -12.151 6.730 4.447 1.00 94.62 113 VAL A C 1
ATOM 875 O O . VAL A 1 113 ? -12.162 6.667 5.673 1.00 94.62 113 VAL A O 1
ATOM 878 N N . ALA A 1 114 ? -12.157 7.893 3.786 1.00 94.94 114 ALA A N 1
ATOM 879 C CA . ALA A 1 114 ? -11.993 9.194 4.442 1.00 94.94 114 ALA A CA 1
ATOM 880 C C . ALA A 1 114 ? -13.063 9.437 5.515 1.00 94.94 114 ALA A C 1
ATOM 882 O O . ALA A 1 114 ? -12.730 9.670 6.676 1.00 94.94 114 ALA A O 1
ATOM 883 N N . GLY A 1 115 ? -14.342 9.270 5.160 1.00 94.56 115 GLY A N 1
ATOM 884 C CA . GLY A 1 115 ? -15.438 9.424 6.119 1.00 94.56 115 GLY A CA 1
ATOM 885 C C . GLY A 1 115 ? -15.406 8.377 7.237 1.00 94.56 115 GLY A C 1
ATOM 886 O O . GLY A 1 115 ? -15.786 8.666 8.364 1.00 94.56 115 GLY A O 1
ATOM 887 N N . THR A 1 116 ? -14.924 7.163 6.961 1.00 95.75 116 THR A N 1
ATOM 888 C CA . THR A 1 116 ? -14.804 6.118 7.990 1.00 95.75 116 THR A CA 1
ATOM 889 C C . THR A 1 116 ? -13.686 6.426 8.982 1.00 95.75 116 THR A C 1
ATOM 891 O O . THR A 1 116 ? -13.893 6.291 10.182 1.00 95.75 116 THR A O 1
ATOM 894 N N . LEU A 1 117 ? -12.531 6.895 8.506 1.00 96.00 117 LEU A N 1
ATOM 895 C CA . LEU A 1 117 ? -11.439 7.347 9.369 1.00 96.00 117 LEU A CA 1
ATOM 896 C C . LEU A 1 117 ? -11.881 8.514 10.253 1.00 96.00 117 LEU A C 1
ATOM 898 O O . LEU A 1 117 ? -11.609 8.506 11.448 1.00 96.00 117 LEU A O 1
ATOM 902 N N . GLU A 1 118 ? -12.610 9.480 9.693 1.00 96.69 118 GLU A N 1
ATOM 903 C CA . GLU A 1 118 ? -13.154 10.599 10.462 1.00 96.69 118 GLU A CA 1
ATOM 904 C C . GLU A 1 118 ? -14.117 10.133 11.561 1.00 96.69 118 GLU A C 1
ATOM 906 O O . GLU A 1 118 ? -14.011 10.604 12.695 1.00 96.69 118 GLU A O 1
ATOM 911 N N . ARG A 1 119 ? -15.006 9.172 11.265 1.00 97.12 119 ARG A N 1
ATOM 912 C CA . ARG A 1 119 ? -15.903 8.592 12.278 1.00 97.12 119 ARG A CA 1
ATOM 913 C C . ARG A 1 119 ? -15.145 7.922 13.420 1.00 97.12 119 ARG A C 1
ATOM 915 O O . ARG A 1 119 ? -15.545 8.108 14.564 1.00 97.12 119 ARG A O 1
ATOM 922 N N . ILE A 1 120 ? -14.054 7.207 13.123 1.00 97.75 120 ILE A N 1
ATOM 923 C CA . ILE A 1 120 ? -13.189 6.600 14.148 1.00 97.75 120 ILE A CA 1
ATOM 924 C C . ILE A 1 120 ? -12.525 7.696 14.985 1.00 97.75 120 ILE A C 1
ATOM 926 O O . ILE A 1 120 ? -12.663 7.697 16.202 1.00 97.75 120 ILE A O 1
ATOM 930 N N . MET A 1 121 ? -11.827 8.642 14.347 1.00 97.81 121 MET A N 1
ATOM 931 C CA . MET A 1 121 ? -11.052 9.679 15.045 1.00 97.81 121 MET A CA 1
ATOM 932 C C . MET A 1 121 ? -11.923 10.560 15.947 1.00 97.81 121 MET A C 1
ATOM 934 O O . MET A 1 121 ? -11.499 10.933 17.034 1.00 97.81 121 MET A O 1
ATOM 938 N N . LYS A 1 122 ? -13.148 10.873 15.513 1.00 97.50 122 LYS A N 1
ATOM 939 C CA . LYS A 1 122 ? -14.092 11.717 16.262 1.00 97.50 122 LYS A CA 1
ATOM 940 C C . LYS A 1 122 ? -15.051 10.928 17.161 1.00 97.50 122 LYS A C 1
ATOM 942 O O . LYS A 1 122 ? -15.965 11.529 17.715 1.00 97.50 122 LYS A O 1
ATOM 947 N N . ASP A 1 123 ? -14.880 9.608 17.262 1.00 96.75 123 ASP A N 1
ATOM 948 C CA . ASP A 1 123 ? -15.787 8.679 17.955 1.00 96.75 123 ASP A CA 1
ATOM 949 C C . ASP A 1 123 ? -17.277 8.930 17.649 1.00 96.75 123 ASP A C 1
ATOM 951 O O . ASP A 1 123 ? -18.133 8.933 18.534 1.00 96.75 123 ASP A O 1
ATOM 955 N N . VAL A 1 124 ? -17.615 9.147 16.372 1.00 96.69 124 VAL A N 1
ATOM 956 C CA . VAL A 1 124 ? -18.989 9.495 15.945 1.00 96.69 124 VAL A CA 1
ATOM 957 C C . VAL A 1 124 ? -19.998 8.415 16.349 1.00 96.69 124 VAL A C 1
ATOM 959 O O . VAL A 1 124 ? -21.154 8.715 16.640 1.00 96.69 124 VAL A O 1
ATOM 962 N N . SER A 1 125 ? -19.559 7.157 16.397 1.00 94.25 125 SER A N 1
ATOM 963 C CA . SER A 1 125 ? -20.392 6.010 16.771 1.00 94.25 125 SER A CA 1
ATOM 964 C C . SER A 1 125 ? -20.591 5.843 18.287 1.00 94.25 125 SER A C 1
ATOM 966 O O . SER A 1 125 ? -21.321 4.931 18.693 1.00 94.25 125 SER A O 1
ATOM 968 N N . GLY A 1 126 ? -19.982 6.711 19.108 1.00 93.44 126 GLY A N 1
ATOM 969 C CA . GLY A 1 126 ? -20.200 6.833 20.552 1.00 93.44 126 GLY A CA 1
ATOM 970 C C . GLY A 1 126 ? -19.820 5.578 21.330 1.00 93.44 126 GLY A C 1
ATOM 971 O O . GLY A 1 126 ? -20.695 4.867 21.825 1.00 93.44 126 GLY A O 1
ATOM 972 N N . GLY A 1 127 ? -18.525 5.266 21.411 1.00 93.44 127 GLY A N 1
ATOM 973 C CA . GLY A 1 127 ? -18.0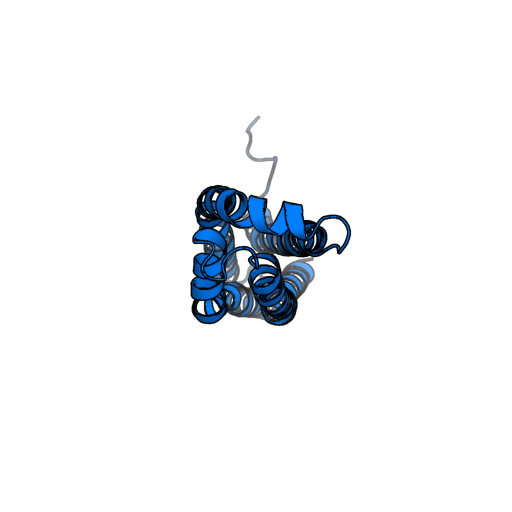36 4.060 22.089 1.00 93.44 127 GLY A CA 1
ATOM 974 C C . GLY A 1 127 ? -18.197 2.771 21.278 1.00 93.44 127 GLY A C 1
ATOM 975 O O . GLY A 1 127 ? -18.092 1.676 21.829 1.00 93.44 127 GLY A O 1
ATOM 976 N N . ARG A 1 128 ? -18.431 2.880 19.964 1.00 96.12 128 ARG A N 1
ATOM 977 C CA . ARG A 1 128 ? -18.499 1.751 19.012 1.00 96.12 128 ARG A CA 1
ATOM 978 C C . ARG A 1 128 ? -17.483 1.868 17.875 1.00 96.12 128 ARG A C 1
ATOM 980 O O . ARG A 1 128 ? -17.669 1.296 16.807 1.00 96.12 128 ARG A O 1
ATOM 987 N N . SER A 1 129 ? -16.374 2.566 18.114 1.00 96.88 129 SER A N 1
ATOM 988 C CA . SER A 1 129 ? -15.295 2.778 17.138 1.00 96.88 129 SER A CA 1
ATOM 989 C C . SER A 1 129 ? -14.711 1.487 16.527 1.00 96.88 129 SER A C 1
ATOM 991 O O . SER A 1 129 ? -14.184 1.509 15.415 1.00 96.88 129 SER A O 1
ATOM 993 N N . THR A 1 130 ? -14.836 0.333 17.191 1.00 97.62 130 THR A N 1
ATOM 994 C CA . THR A 1 130 ? -14.463 -0.972 16.609 1.00 97.62 130 THR A CA 1
ATOM 995 C C . THR A 1 130 ? -15.349 -1.395 15.429 1.00 97.62 130 THR A C 1
ATOM 997 O O . THR A 1 130 ? -14.863 -2.095 14.541 1.00 97.62 130 THR A O 1
ATOM 1000 N N . GLU A 1 131 ? -16.612 -0.962 15.357 1.00 97.75 131 GLU A N 1
ATOM 1001 C CA . GLU A 1 131 ? -17.498 -1.224 14.210 1.00 97.75 131 GLU A CA 1
ATOM 1002 C C . GLU A 1 131 ? -17.030 -0.445 12.973 1.00 97.75 131 GLU A C 1
ATOM 1004 O O . GLU A 1 131 ? -16.894 -1.015 11.886 1.00 97.75 131 GLU A O 1
ATOM 1009 N N . ASP A 1 132 ? -16.690 0.834 13.151 1.00 98.00 132 ASP A N 1
ATOM 1010 C CA . ASP A 1 132 ? -16.116 1.661 12.088 1.00 98.00 132 ASP A CA 1
ATOM 1011 C C . ASP A 1 132 ? -14.741 1.149 11.647 1.00 98.00 132 ASP A C 1
ATOM 1013 O O . ASP A 1 132 ? -14.465 1.071 10.448 1.00 98.00 132 ASP A O 1
ATOM 1017 N N . MET A 1 133 ? -13.899 0.718 12.593 1.00 97.88 133 MET A N 1
ATOM 1018 C CA . MET A 1 133 ? -12.625 0.068 12.283 1.00 97.88 133 MET A CA 1
ATOM 1019 C C . MET A 1 133 ? -12.830 -1.217 11.470 1.00 97.88 133 MET A C 1
ATOM 1021 O O . MET A 1 133 ? -12.129 -1.437 10.484 1.00 97.88 133 MET A O 1
ATOM 1025 N N . ALA A 1 134 ? -13.805 -2.060 11.822 1.00 98.19 134 ALA A N 1
ATOM 1026 C CA . ALA A 1 134 ? -14.106 -3.271 11.058 1.00 98.19 134 ALA A CA 1
ATOM 1027 C C . ALA A 1 134 ? -14.543 -2.948 9.620 1.00 98.19 134 ALA A C 1
ATOM 1029 O O . ALA A 1 134 ? -14.132 -3.629 8.672 1.00 98.19 134 ALA A O 1
ATOM 1030 N N . HIS A 1 135 ? -15.333 -1.888 9.444 1.00 98.06 135 HIS A N 1
ATOM 1031 C CA . HIS A 1 135 ? -15.725 -1.399 8.126 1.00 98.06 135 HIS A CA 1
ATOM 1032 C C . HIS A 1 135 ? -14.522 -0.888 7.321 1.00 98.06 135 HIS A C 1
ATOM 1034 O O . HIS A 1 135 ? -14.334 -1.300 6.172 1.00 98.06 135 HIS A O 1
ATOM 1040 N N . TRP A 1 136 ? -13.669 -0.058 7.928 1.00 98.12 136 TRP A N 1
ATOM 1041 C CA . TRP A 1 136 ? -12.431 0.419 7.308 1.00 98.12 136 TRP A CA 1
ATOM 1042 C C . TRP A 1 136 ? -11.540 -0.753 6.883 1.00 98.12 136 TRP A C 1
ATOM 1044 O O . TRP A 1 136 ? -11.084 -0.808 5.742 1.00 98.12 136 TRP A O 1
ATOM 1054 N N . LEU A 1 137 ? -11.368 -1.743 7.762 1.00 98.25 137 LEU A N 1
ATOM 1055 C CA . LEU A 1 137 ? -10.507 -2.903 7.541 1.00 98.25 137 LEU A CA 1
ATOM 1056 C C . LEU A 1 137 ? -10.986 -3.767 6.370 1.00 98.25 137 LEU A C 1
ATOM 1058 O O . LEU A 1 137 ? -10.175 -4.307 5.615 1.00 98.25 137 LEU A O 1
ATOM 1062 N N . LYS A 1 138 ? -12.306 -3.875 6.183 1.00 98.38 138 LYS A N 1
ATOM 1063 C CA . LYS A 1 138 ? -12.895 -4.535 5.013 1.00 98.38 138 LYS A CA 1
ATOM 1064 C C . LYS A 1 138 ? -12.482 -3.829 3.721 1.00 98.38 138 LYS A C 1
ATOM 1066 O O . LYS A 1 138 ? -12.019 -4.494 2.796 1.00 98.38 138 LYS A O 1
ATOM 1071 N N . ILE A 1 139 ? -12.617 -2.504 3.661 1.00 98.25 139 ILE A N 1
ATOM 1072 C CA . ILE A 1 139 ? -12.247 -1.710 2.479 1.00 98.25 139 ILE A CA 1
ATOM 1073 C C . ILE A 1 139 ? -10.734 -1.772 2.241 1.00 98.25 139 ILE A C 1
ATOM 1075 O O . ILE A 1 139 ? -10.305 -2.010 1.114 1.00 98.25 139 ILE A O 1
ATOM 1079 N N . HIS A 1 140 ? -9.931 -1.635 3.299 1.00 98.19 140 HIS A N 1
ATOM 1080 C CA . HIS A 1 140 ? -8.469 -1.743 3.266 1.00 98.19 140 HIS A CA 1
ATOM 1081 C C . HIS A 1 140 ? -8.004 -3.055 2.635 1.00 98.19 140 HIS A C 1
ATOM 1083 O O . HIS A 1 140 ? -7.181 -3.045 1.725 1.00 98.19 140 HIS A O 1
ATOM 1089 N N . ARG A 1 141 ? -8.569 -4.191 3.061 1.00 98.50 141 ARG A N 1
ATOM 1090 C CA . ARG A 1 141 ? -8.229 -5.510 2.503 1.00 98.50 141 ARG A CA 1
ATOM 1091 C C . ARG A 1 141 ? -8.635 -5.650 1.040 1.00 98.50 141 ARG A C 1
ATOM 1093 O O . ARG A 1 141 ? -7.880 -6.231 0.268 1.00 98.50 141 ARG A O 1
ATOM 1100 N N . ILE A 1 142 ? -9.794 -5.113 0.651 1.00 98.50 142 ILE A N 1
ATOM 1101 C CA . ILE A 1 142 ? -10.218 -5.099 -0.756 1.00 98.50 142 ILE A CA 1
ATOM 1102 C C . ILE A 1 142 ? -9.215 -4.298 -1.584 1.00 98.50 142 ILE A C 1
ATOM 1104 O O . ILE A 1 142 ? -8.677 -4.835 -2.547 1.00 98.50 142 ILE A O 1
ATOM 1108 N N . ARG A 1 143 ? -8.905 -3.059 -1.180 1.00 98.12 143 ARG A N 1
ATOM 1109 C CA . ARG A 1 143 ? -7.911 -2.201 -1.845 1.00 98.12 143 ARG A CA 1
ATOM 1110 C C . ARG A 1 143 ? -6.560 -2.905 -1.972 1.00 98.12 143 ARG A C 1
ATOM 1112 O O . ARG A 1 143 ? -5.988 -2.925 -3.057 1.00 98.12 143 ARG A O 1
ATOM 1119 N N . MET A 1 144 ? -6.099 -3.543 -0.899 1.00 98.00 144 MET A N 1
ATOM 1120 C CA . MET A 1 144 ? -4.850 -4.304 -0.895 1.00 98.00 144 MET A CA 1
ATOM 1121 C C . MET A 1 144 ? -4.837 -5.396 -1.972 1.00 98.00 144 MET A C 1
ATOM 1123 O O . MET A 1 144 ? -3.834 -5.578 -2.654 1.00 98.00 144 MET A O 1
ATOM 1127 N N . VAL A 1 145 ? -5.954 -6.102 -2.167 1.00 98.38 145 VAL A N 1
ATOM 1128 C CA . VAL A 1 145 ? -6.061 -7.193 -3.149 1.00 98.38 145 VAL A CA 1
ATOM 1129 C C . VAL A 1 145 ? -6.257 -6.693 -4.581 1.00 98.38 145 VAL A C 1
ATOM 1131 O O . VAL A 1 145 ? -5.771 -7.341 -5.501 1.00 98.38 145 VAL A O 1
ATOM 1134 N N . VAL A 1 146 ? -6.966 -5.582 -4.801 1.00 98.25 146 VAL A N 1
ATOM 1135 C CA . VAL A 1 146 ? -7.345 -5.140 -6.162 1.00 98.25 146 VAL A CA 1
ATOM 1136 C C . VAL A 1 146 ? -6.485 -4.009 -6.726 1.00 98.25 146 VAL A C 1
ATOM 1138 O O . VAL A 1 146 ? -6.526 -3.768 -7.929 1.00 98.25 146 VAL A O 1
ATOM 1141 N N . ALA A 1 147 ? -5.710 -3.325 -5.886 1.00 98.06 147 ALA A N 1
ATOM 1142 C CA . ALA A 1 147 ? -4.796 -2.260 -6.291 1.00 98.06 147 ALA A CA 1
ATOM 1143 C C . ALA A 1 147 ? -3.350 -2.613 -5.920 1.00 98.06 147 ALA A C 1
ATOM 1145 O O . ALA A 1 147 ? -2.512 -2.799 -6.803 1.00 98.06 147 ALA A O 1
ATOM 1146 N N . ASP A 1 148 ? -3.071 -2.790 -4.626 1.00 98.31 148 ASP A N 1
ATOM 1147 C CA . ASP A 1 148 ? -1.693 -2.894 -4.127 1.00 98.31 148 ASP A CA 1
ATOM 1148 C C . ASP A 1 148 ? -1.005 -4.199 -4.601 1.00 98.31 148 ASP A C 1
ATOM 1150 O O . ASP A 1 148 ? 0.127 -4.174 -5.092 1.00 98.31 148 ASP A O 1
ATOM 1154 N N . LEU A 1 149 ? -1.706 -5.338 -4.539 1.00 98.56 149 LEU A N 1
ATOM 1155 C CA . LEU A 1 149 ? -1.198 -6.640 -4.990 1.00 98.56 149 LEU A CA 1
ATOM 1156 C C . LEU A 1 149 ? -0.981 -6.714 -6.517 1.00 98.56 149 LEU A C 1
ATOM 1158 O O . LEU A 1 149 ? 0.112 -7.111 -6.928 1.00 98.56 149 LEU A O 1
ATOM 1162 N N . PRO A 1 150 ? -1.934 -6.314 -7.383 1.00 98.69 150 PRO A N 1
ATOM 1163 C CA . PRO A 1 150 ? -1.703 -6.254 -8.824 1.00 98.69 150 PRO A CA 1
ATOM 1164 C C . PRO A 1 150 ? -0.555 -5.322 -9.209 1.00 98.69 150 PRO A C 1
ATOM 1166 O O . PRO A 1 150 ? 0.223 -5.669 -10.100 1.00 98.69 150 PRO A O 1
ATOM 1169 N N . ALA A 1 151 ? -0.405 -4.180 -8.527 1.00 98.69 151 ALA A N 1
ATOM 1170 C CA . ALA A 1 151 ? 0.720 -3.277 -8.749 1.00 98.69 151 ALA A CA 1
ATOM 1171 C C . ALA A 1 151 ? 2.057 -3.982 -8.485 1.00 98.69 151 ALA A C 1
ATOM 1173 O O . ALA A 1 151 ? 2.935 -3.998 -9.349 1.00 98.69 151 ALA A O 1
ATOM 1174 N N . TRP A 1 152 ? 2.176 -4.632 -7.326 1.00 98.75 152 TRP A N 1
ATOM 1175 C CA . TRP A 1 152 ? 3.360 -5.398 -6.940 1.00 98.75 152 TRP A CA 1
ATOM 1176 C C . TRP A 1 152 ? 3.693 -6.518 -7.939 1.00 98.75 152 TRP A C 1
ATOM 1178 O O . TRP A 1 152 ? 4.834 -6.620 -8.392 1.00 98.75 152 TRP A O 1
ATOM 1188 N N . LEU A 1 153 ? 2.697 -7.302 -8.368 1.00 98.75 153 LEU A N 1
ATOM 1189 C CA . LEU A 1 153 ? 2.881 -8.361 -9.372 1.00 98.75 153 LEU A CA 1
ATOM 1190 C C . LEU A 1 153 ? 3.335 -7.810 -10.732 1.00 98.75 153 LEU A C 1
ATOM 1192 O O . LEU A 1 153 ? 4.192 -8.409 -11.385 1.00 98.75 153 LEU A O 1
ATOM 1196 N N . CYS A 1 154 ? 2.805 -6.657 -11.151 1.00 98.62 154 CYS A N 1
ATOM 1197 C CA . CYS A 1 154 ? 3.254 -5.987 -12.370 1.00 98.62 154 CYS A CA 1
ATOM 1198 C C . CYS A 1 154 ? 4.730 -5.589 -12.274 1.00 98.62 154 CYS A C 1
ATOM 1200 O O . CYS A 1 154 ? 5.474 -5.802 -13.228 1.00 98.62 154 CYS A O 1
ATOM 1202 N N . TYR A 1 155 ? 5.177 -5.065 -11.131 1.00 98.38 155 TYR A N 1
ATOM 1203 C CA . TYR A 1 155 ? 6.581 -4.694 -10.948 1.00 98.38 155 TYR A CA 1
ATOM 1204 C C . TYR A 1 155 ? 7.514 -5.902 -10.853 1.00 98.38 155 TYR A C 1
ATOM 1206 O O . TYR A 1 155 ? 8.613 -5.839 -11.400 1.00 98.38 155 TYR A O 1
ATOM 1214 N N . ILE A 1 156 ? 7.081 -7.022 -10.259 1.00 98.25 156 ILE A N 1
ATOM 1215 C CA . ILE A 1 156 ? 7.825 -8.292 -10.350 1.00 98.25 156 ILE A CA 1
ATOM 1216 C C . ILE A 1 156 ? 8.025 -8.652 -11.818 1.00 98.25 156 ILE A C 1
ATOM 1218 O O . ILE A 1 156 ? 9.156 -8.850 -12.258 1.00 98.25 156 ILE A O 1
ATOM 1222 N N . LYS A 1 157 ? 6.938 -8.689 -12.597 1.00 97.94 157 LYS A N 1
ATOM 1223 C CA . LYS A 1 157 ? 6.998 -9.057 -14.014 1.00 97.94 157 LYS A CA 1
ATOM 1224 C C . LYS A 1 157 ? 7.891 -8.102 -14.807 1.00 97.94 157 LYS A C 1
ATOM 1226 O O . LYS A 1 157 ? 8.736 -8.571 -15.565 1.00 97.94 157 LYS A O 1
ATOM 1231 N N . ALA A 1 158 ? 7.762 -6.794 -14.586 1.00 96.62 158 ALA A N 1
ATOM 1232 C CA . ALA A 1 158 ? 8.607 -5.782 -15.211 1.00 96.62 158 ALA A CA 1
ATOM 1233 C C . ALA A 1 158 ? 10.097 -6.047 -14.951 1.00 96.62 158 ALA A C 1
ATOM 1235 O O . ALA A 1 158 ? 10.873 -6.060 -15.903 1.00 96.62 158 ALA A O 1
ATOM 1236 N N . VAL A 1 159 ? 10.477 -6.326 -13.698 1.00 95.06 159 VAL A N 1
ATOM 1237 C CA . VAL A 1 159 ? 11.869 -6.598 -13.305 1.00 95.06 159 VAL A CA 1
ATOM 1238 C C . VAL A 1 159 ? 12.374 -7.935 -13.845 1.00 95.06 159 VAL A C 1
ATOM 1240 O O . VAL A 1 159 ? 13.501 -8.001 -14.320 1.00 95.06 159 VAL A O 1
ATOM 1243 N N . THR A 1 160 ? 11.558 -8.993 -13.842 1.00 94.00 160 THR A N 1
ATOM 1244 C CA . THR A 1 160 ? 11.973 -10.305 -14.382 1.00 94.00 160 THR A CA 1
ATOM 1245 C C . THR A 1 160 ? 12.267 -10.283 -15.879 1.00 94.00 160 THR A C 1
ATOM 1247 O O . THR A 1 160 ? 13.001 -11.133 -16.353 1.00 94.00 160 THR A O 1
ATOM 1250 N N . LEU A 1 161 ? 11.718 -9.316 -16.618 1.00 91.94 161 LEU A N 1
ATOM 1251 C CA . LEU A 1 161 ? 12.003 -9.110 -18.041 1.00 91.94 161 LEU A CA 1
ATOM 1252 C C . LEU A 1 161 ? 13.303 -8.319 -18.292 1.00 91.94 161 LEU A C 1
ATOM 1254 O O . LEU A 1 161 ? 13.611 -8.009 -19.440 1.00 91.94 161 LEU A O 1
ATOM 1258 N N . LEU A 1 162 ? 14.024 -7.937 -17.232 1.00 84.19 162 LEU A N 1
ATOM 1259 C CA . LEU A 1 162 ? 15.318 -7.247 -17.291 1.00 84.19 162 LEU A CA 1
ATOM 1260 C C . LEU A 1 162 ? 16.508 -8.174 -17.003 1.00 84.19 162 LEU A C 1
ATOM 1262 O O . LEU A 1 162 ? 17.648 -7.742 -17.175 1.00 84.19 162 LEU A O 1
ATOM 1266 N N . LEU A 1 163 ? 16.230 -9.384 -16.505 1.00 67.12 163 LEU A N 1
ATOM 1267 C CA . LEU A 1 163 ? 17.189 -10.447 -16.191 1.00 67.12 163 LEU A CA 1
ATOM 1268 C C . LEU A 1 163 ? 17.245 -11.449 -17.346 1.00 67.12 163 LEU A C 1
ATOM 1270 O O . LEU A 1 163 ? 18.353 -11.972 -17.588 1.00 67.12 163 LEU A O 1
#

pLDDT: mean 93.7, std 9.85, range [41.28, 98.75]

Sequence (163 aa):
MALNRIIDPWQLLRISPLLLSTASITYAGCESHFFSVFLAPAHREKSNSLLPSWMEVSFYRVIGPLIGTYTLCAGLAGANAYLNGDMIAPESSTWYLRGMVFGLGHFAFVPLVAGTLERIMKDVSGGRSTEDMAHWLKIHRIRMVVADLPAWLCYIKAVTLLL

Radius of gyration: 19.08 Å; Cα contacts (8 Å, |Δi|>4): 175; chains: 1; bounding box: 60×23×52 Å

Nearest PDB structures (foldseek):
  3ljb-assembly1_A  TM=2.328E-01  e=1.889E+00  Homo sapiens
  7sqc-assembly1_1Y  TM=3.662E-01  e=5.357E+00  Chlamydomonas reinhardtii
  7sqc-assembly1_1W  TM=3.354E-01  e=5.889E+00  Chlamydomonas reinhardtii
  4m1m-assembly2_B  TM=1.962E-01  e=7.463E+00  Mus musculus

Foldseek 3Di:
DDPPPDDDVLLCLLCLLLVLLVVVLVVLVVCLVVLVVCLDPVCVQVSLVVQQVVLVVVCVVVVVVLVVSLVVSLVSLCCNLPVCPVLFDNLLSVLSNQLSVLSVVLCVCCVVQVVLSVCRNVVVVPSRSSVSSVSNSVSSVVSSVRRSVSSSVSSVVSSVRND